Protein AF-A0A0F9RBY8-F1 (afdb_monomer_lite)

Foldseek 3Di:
DDDDAPKDKDWAADAWGKDWQWAWDDDDPFWTWTAHDVQQWIKTGGPVQWDDDDDNGRPDIDMTTGGHTDMIIIHHDDD

Sequence (79 aa):
MENNYDEEIAEFSGLENCIKDLYFELETERAIMFGRQKDDKILFVPKTAIRGGWKKDKVLLQSIKIRFPITLFWRERKF

pLDDT: mean 83.79, std 13.74, range [38.78, 95.25]

Radius of gyration: 12.7 Å; chains: 1; bounding box: 30×32×28 Å

Secondary structure (DSSP, 8-state):
-PPPP--EEEEE-SS-EEEEEEEEEEE-SSEEEEEEGGGTEEEEEEGGGB-S-----SSS-EEEEE-SSEEEEEEE---

Structure (mmCIF, N/CA/C/O backbone):
data_AF-A0A0F9RBY8-F1
#
_entry.id   AF-A0A0F9RBY8-F1
#
loop_
_atom_site.group_PDB
_atom_site.id
_atom_site.type_symbol
_atom_site.label_atom_id
_atom_site.label_alt_id
_atom_site.label_comp_id
_atom_site.label_asym_id
_atom_site.label_entity_id
_atom_site.label_seq_id
_atom_site.pdbx_PDB_ins_code
_atom_site.Cartn_x
_atom_site.Cartn_y
_atom_site.Cartn_z
_atom_site.occupancy
_atom_site.B_iso_or_equiv
_atom_site.auth_seq_id
_atom_site.auth_comp_id
_atom_site.auth_asym_id
_atom_site.auth_atom_id
_atom_site.pdbx_PDB_model_num
ATOM 1 N N . MET A 1 1 ? -19.332 -22.455 -7.622 1.00 38.78 1 MET A N 1
ATOM 2 C CA . MET A 1 1 ? -18.375 -21.555 -8.293 1.00 38.78 1 MET A CA 1
ATOM 3 C C . MET A 1 1 ? -18.201 -20.373 -7.361 1.00 38.78 1 MET A C 1
ATOM 5 O O . MET A 1 1 ? -19.132 -19.593 -7.232 1.00 38.78 1 MET A O 1
ATOM 9 N N . GLU A 1 2 ? -17.111 -20.342 -6.594 1.00 41.00 2 GLU A N 1
ATOM 10 C CA . GLU A 1 2 ? -16.804 -19.215 -5.705 1.00 41.00 2 GLU A CA 1
ATOM 11 C C . GLU A 1 2 ? -16.318 -18.055 -6.572 1.00 41.00 2 GLU A C 1
ATOM 13 O O . GLU A 1 2 ? -15.339 -18.193 -7.304 1.00 41.00 2 GLU A O 1
ATOM 18 N N . ASN A 1 3 ? -17.063 -16.952 -6.566 1.00 42.56 3 ASN A N 1
ATOM 19 C CA . ASN A 1 3 ? -16.732 -15.781 -7.363 1.00 42.56 3 ASN A CA 1
ATOM 20 C C . ASN A 1 3 ? -15.465 -15.125 -6.808 1.00 42.56 3 ASN A C 1
ATOM 22 O O . ASN A 1 3 ? -15.333 -14.925 -5.602 1.00 42.56 3 ASN A O 1
ATOM 26 N N . ASN A 1 4 ? -14.538 -14.847 -7.726 1.00 47.34 4 ASN A N 1
ATOM 27 C CA . ASN A 1 4 ? -13.253 -14.208 -7.483 1.00 47.34 4 ASN A CA 1
ATOM 28 C C . ASN A 1 4 ? -13.408 -12.965 -6.604 1.00 47.34 4 ASN A C 1
ATOM 30 O O . ASN A 1 4 ? -14.202 -12.082 -6.911 1.00 47.34 4 ASN A O 1
ATOM 34 N N . TYR A 1 5 ? -12.614 -12.931 -5.536 1.00 54.38 5 TYR A N 1
ATOM 35 C CA . TYR A 1 5 ? -12.464 -11.809 -4.620 1.00 54.38 5 TYR A CA 1
ATOM 36 C C . TYR A 1 5 ? -12.265 -10.488 -5.377 1.00 54.38 5 TYR A C 1
ATOM 38 O O . TYR A 1 5 ? -11.480 -10.439 -6.324 1.00 54.38 5 TYR A O 1
ATOM 46 N N . ASP A 1 6 ? -12.953 -9.441 -4.914 1.00 59.31 6 ASP A N 1
ATOM 47 C CA . ASP A 1 6 ? -12.941 -8.049 -5.388 1.00 59.31 6 ASP A CA 1
ATOM 48 C C . ASP A 1 6 ? -11.556 -7.366 -5.250 1.00 59.31 6 ASP A C 1
ATOM 50 O O . ASP A 1 6 ? -11.386 -6.340 -4.581 1.00 59.31 6 ASP A O 1
ATOM 54 N N . GLU A 1 7 ? -10.519 -7.937 -5.865 1.00 67.12 7 GLU A N 1
ATOM 55 C CA . GLU A 1 7 ? -9.197 -7.323 -5.966 1.00 67.12 7 GLU A CA 1
ATOM 56 C C . GLU A 1 7 ? -9.236 -6.196 -7.012 1.00 67.12 7 GLU A C 1
ATOM 58 O O . GLU A 1 7 ? -9.395 -6.421 -8.212 1.00 67.12 7 GLU A O 1
ATOM 63 N N . GLU A 1 8 ? -9.079 -4.953 -6.553 1.00 82.06 8 GLU A N 1
ATOM 64 C CA . GLU A 1 8 ? -8.951 -3.784 -7.429 1.00 82.06 8 GLU A CA 1
ATOM 65 C C . GLU A 1 8 ? -7.474 -3.580 -7.770 1.00 82.06 8 GLU A C 1
ATOM 67 O O . GLU A 1 8 ? -6.622 -3.421 -6.890 1.00 82.06 8 GLU A O 1
ATOM 72 N N . ILE A 1 9 ? -7.171 -3.572 -9.065 1.00 81.75 9 ILE A N 1
ATOM 73 C CA . ILE A 1 9 ? -5.814 -3.383 -9.572 1.00 81.75 9 ILE A CA 1
ATOM 74 C C . ILE A 1 9 ? -5.517 -1.884 -9.647 1.00 81.75 9 ILE A C 1
ATOM 76 O O . ILE A 1 9 ? -6.253 -1.122 -10.271 1.00 81.75 9 ILE A O 1
ATOM 80 N N . ALA A 1 10 ? -4.415 -1.465 -9.029 1.00 76.06 10 ALA A N 1
ATOM 81 C CA . ALA A 1 10 ? -3.863 -0.127 -9.174 1.00 76.06 10 ALA A CA 1
ATOM 82 C C . ALA A 1 10 ? -2.557 -0.204 -9.971 1.00 76.06 10 ALA A C 1
ATOM 84 O O . ALA A 1 10 ? -1.516 -0.633 -9.463 1.00 76.06 10 ALA A O 1
ATOM 85 N N . GLU A 1 11 ? -2.625 0.207 -11.235 1.00 76.75 11 GLU A N 1
ATOM 86 C CA . GLU A 1 11 ? -1.460 0.306 -12.108 1.00 76.75 11 GLU A CA 1
ATOM 87 C C . GLU A 1 11 ? -0.838 1.694 -12.003 1.00 76.75 11 GLU A C 1
ATOM 89 O O . GLU A 1 11 ? -1.474 2.716 -12.263 1.00 76.75 11 GLU A O 1
ATOM 94 N N . PHE A 1 12 ? 0.433 1.727 -11.622 1.00 77.38 12 PHE A N 1
ATOM 95 C CA . PHE A 1 12 ? 1.210 2.949 -11.523 1.00 77.38 12 PHE A CA 1
ATOM 96 C C . PHE A 1 12 ? 2.252 2.944 -12.635 1.00 77.38 12 PHE A C 1
ATOM 98 O O . PHE A 1 12 ? 3.272 2.271 -12.516 1.00 77.38 12 PHE A O 1
ATOM 105 N N . SER A 1 13 ? 2.001 3.670 -13.726 1.00 64.38 13 SER A N 1
ATOM 106 C CA . SER A 1 13 ? 2.888 3.760 -14.893 1.00 64.38 13 SER A CA 1
ATOM 107 C C . SER A 1 13 ? 3.461 5.169 -15.069 1.00 64.38 13 SER A C 1
ATOM 109 O O . SER A 1 13 ? 2.725 6.147 -14.976 1.00 64.38 13 SER A O 1
ATOM 111 N N . GLY A 1 14 ? 4.750 5.279 -15.406 1.00 63.91 14 GLY A N 1
ATOM 112 C CA . GLY A 1 14 ? 5.420 6.562 -15.667 1.00 63.91 14 GLY A CA 1
ATOM 113 C C . GLY A 1 14 ? 6.464 6.950 -14.613 1.00 63.91 14 GLY A C 1
ATOM 114 O O . GLY A 1 14 ? 6.825 6.153 -13.747 1.00 63.91 14 GLY A O 1
ATOM 115 N N . LEU A 1 15 ? 7.007 8.169 -14.730 1.00 57.97 15 LEU A N 1
ATOM 116 C CA . LEU A 1 15 ? 8.093 8.678 -13.873 1.00 57.97 15 LEU A CA 1
ATOM 117 C C . LEU A 1 15 ? 7.606 9.245 -12.527 1.00 57.97 15 LEU A C 1
ATOM 119 O O . LEU A 1 15 ? 8.392 9.318 -11.578 1.00 57.97 15 LEU A O 1
ATOM 123 N N . GLU A 1 16 ? 6.329 9.621 -12.429 1.00 65.06 16 GLU A N 1
ATOM 124 C CA . GLU A 1 16 ? 5.730 10.212 -11.231 1.00 65.06 16 GLU A CA 1
ATOM 125 C C . GLU A 1 16 ? 4.466 9.460 -10.810 1.00 65.06 16 GLU A C 1
ATOM 127 O O . GLU A 1 16 ? 3.350 9.808 -11.181 1.00 65.06 16 GLU A O 1
ATOM 132 N N . ASN A 1 17 ? 4.655 8.431 -9.987 1.00 81.50 17 ASN A N 1
ATOM 133 C CA . ASN A 1 17 ? 3.567 7.644 -9.422 1.00 81.50 17 ASN A CA 1
ATOM 134 C C . ASN A 1 17 ? 3.306 8.095 -7.981 1.00 81.50 17 ASN A C 1
ATOM 136 O O . ASN A 1 17 ? 4.211 8.060 -7.146 1.00 81.50 17 ASN A O 1
ATOM 140 N N . CYS A 1 18 ? 2.088 8.543 -7.675 1.00 87.31 18 CYS A N 1
ATOM 141 C CA . CYS A 1 18 ? 1.703 9.002 -6.340 1.00 87.31 18 CYS A CA 1
ATOM 142 C C . CYS A 1 18 ? 0.398 8.334 -5.907 1.00 87.31 18 CYS A C 1
ATOM 144 O O . CYS A 1 18 ? -0.577 8.346 -6.656 1.00 87.31 18 CYS A O 1
ATOM 146 N N . ILE A 1 19 ? 0.377 7.791 -4.691 1.00 88.94 19 ILE A N 1
ATOM 147 C CA . ILE A 1 19 ? -0.819 7.230 -4.061 1.00 88.94 19 ILE A CA 1
ATOM 148 C C . ILE A 1 19 ? -1.227 8.166 -2.930 1.00 88.94 19 ILE A C 1
ATOM 150 O O . ILE A 1 19 ? -0.390 8.521 -2.098 1.00 88.94 19 ILE A O 1
ATOM 154 N N . LYS A 1 20 ? -2.491 8.585 -2.918 1.00 89.31 20 LYS A N 1
ATOM 155 C CA . LYS A 1 20 ? -3.040 9.561 -1.969 1.00 89.31 20 LYS A CA 1
ATOM 156 C C . LYS A 1 20 ? -4.062 8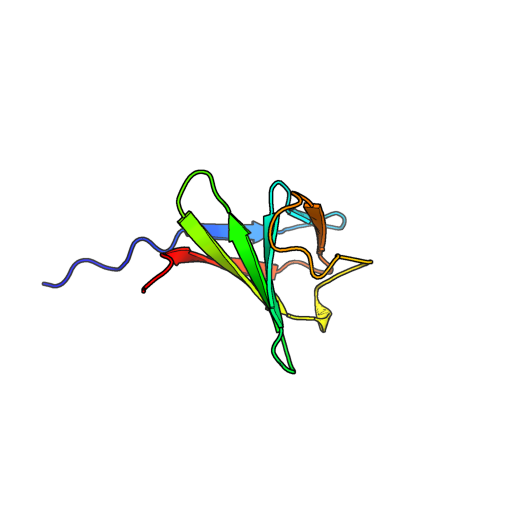.912 -1.042 1.00 89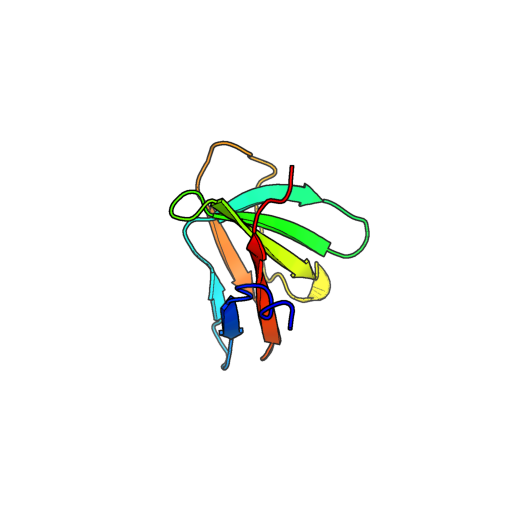.31 20 LYS A C 1
ATOM 158 O O . LYS A 1 20 ? -4.484 7.784 -1.285 1.00 89.31 20 LYS A O 1
ATOM 163 N N . ASP A 1 21 ? -4.452 9.659 -0.014 1.00 91.12 21 ASP A N 1
ATOM 164 C CA . ASP A 1 21 ? -5.517 9.306 0.930 1.00 91.12 21 ASP A CA 1
ATOM 165 C C . ASP A 1 21 ? -5.298 7.943 1.600 1.00 91.12 21 ASP A C 1
ATOM 167 O O . ASP A 1 21 ? -6.204 7.119 1.737 1.00 91.12 21 ASP A O 1
ATOM 171 N N . LEU A 1 22 ? -4.049 7.728 2.017 1.00 92.88 22 LEU A N 1
ATOM 172 C CA . LEU A 1 22 ? -3.586 6.533 2.706 1.00 92.88 22 LEU A CA 1
ATOM 173 C C . LEU A 1 22 ? -3.360 6.803 4.187 1.00 92.88 22 LEU A C 1
ATOM 175 O O . LEU A 1 22 ? -3.001 7.913 4.555 1.00 92.88 22 LEU A O 1
ATOM 179 N N . TYR A 1 23 ? -3.429 5.779 5.024 1.00 94.50 23 TYR A N 1
ATOM 180 C CA . TYR A 1 23 ? -2.902 5.805 6.393 1.00 94.50 23 TYR A CA 1
ATOM 181 C C . TYR A 1 23 ? -2.045 4.571 6.632 1.00 94.50 23 TYR A C 1
ATOM 183 O O . TYR A 1 23 ? -2.190 3.556 5.952 1.00 94.50 23 TYR A O 1
ATOM 191 N N . PHE A 1 24 ? -1.105 4.666 7.566 1.00 94.88 24 PHE A N 1
ATOM 192 C CA . PHE A 1 24 ? -0.249 3.536 7.894 1.00 94.88 24 PHE A CA 1
ATOM 193 C C . PHE A 1 24 ? -1.052 2.466 8.636 1.00 94.88 24 PHE A C 1
ATOM 195 O O . PHE A 1 24 ? -1.801 2.786 9.553 1.00 94.88 24 PHE A O 1
ATOM 202 N N . GLU A 1 25 ? -0.850 1.196 8.287 1.00 94.12 25 GLU A N 1
ATOM 203 C CA . GLU A 1 25 ? -1.442 0.073 9.017 1.00 94.12 25 GLU A CA 1
ATOM 204 C C . GLU A 1 25 ? -0.400 -0.766 9.739 1.00 94.12 25 GLU A C 1
ATOM 206 O O . GLU A 1 25 ? -0.424 -0.893 10.969 1.00 94.12 25 GLU A O 1
ATOM 211 N N . LEU A 1 26 ? 0.529 -1.336 8.975 1.00 94.12 26 LEU A N 1
ATOM 212 C CA . LEU A 1 26 ? 1.617 -2.134 9.517 1.00 94.12 26 LEU A CA 1
ATOM 213 C C . LEU A 1 26 ? 2.852 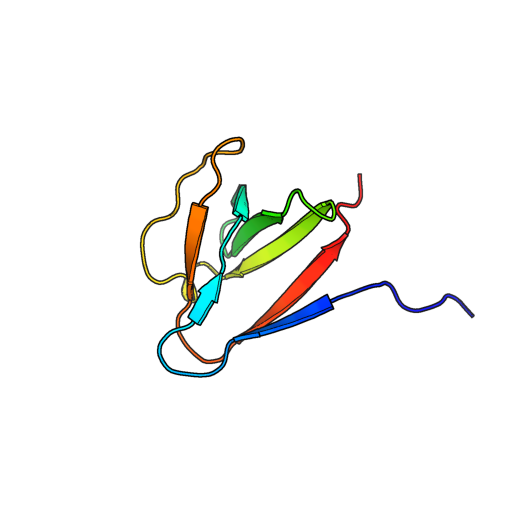-2.048 8.630 1.00 94.12 26 LEU A C 1
ATOM 215 O O . LEU A 1 26 ? 2.779 -1.786 7.430 1.00 94.12 26 LEU A O 1
ATOM 219 N N . GLU A 1 27 ? 4.006 -2.307 9.230 1.00 94.50 27 GLU A N 1
ATOM 220 C CA . GLU A 1 27 ? 5.275 -2.421 8.526 1.00 94.50 27 GLU A CA 1
ATOM 221 C C . GLU A 1 27 ? 5.816 -3.836 8.710 1.00 94.50 27 GLU A C 1
ATOM 223 O O . GLU A 1 27 ? 5.914 -4.330 9.830 1.00 94.50 27 GLU A O 1
ATOM 228 N N . THR A 1 28 ? 6.193 -4.471 7.605 1.00 93.69 28 THR A N 1
ATOM 229 C CA . THR A 1 28 ? 6.970 -5.716 7.607 1.00 93.69 28 THR A CA 1
ATOM 230 C C . THR A 1 28 ? 8.423 -5.411 7.264 1.00 93.69 28 THR A C 1
ATOM 232 O O . THR A 1 28 ? 8.775 -4.276 6.945 1.00 93.69 28 THR A O 1
ATOM 235 N N . GLU A 1 29 ? 9.291 -6.417 7.254 1.00 94.50 29 GLU A N 1
ATOM 236 C CA . GLU A 1 29 ? 10.665 -6.247 6.775 1.00 94.50 29 GLU A CA 1
ATOM 237 C C . GLU A 1 29 ? 10.717 -5.714 5.326 1.00 94.50 29 GLU A C 1
ATOM 239 O O . GLU A 1 29 ? 11.497 -4.809 5.027 1.00 94.50 29 GLU A O 1
ATOM 244 N N . ARG A 1 30 ? 9.834 -6.204 4.443 1.00 93.56 30 ARG A N 1
ATOM 245 C CA . ARG A 1 30 ? 9.910 -5.975 2.986 1.00 93.56 30 ARG A CA 1
ATOM 246 C C . ARG A 1 30 ? 8.923 -4.941 2.443 1.00 93.56 30 ARG A C 1
ATOM 248 O O . ARG A 1 30 ? 9.172 -4.346 1.395 1.00 93.56 30 ARG A O 1
ATOM 255 N N . ALA A 1 31 ? 7.809 -4.721 3.130 1.00 94.19 31 ALA A N 1
ATOM 256 C CA . ALA A 1 31 ? 6.699 -3.914 2.632 1.00 94.19 31 ALA A CA 1
ATOM 257 C C . ALA A 1 31 ? 5.997 -3.134 3.744 1.00 94.19 31 ALA A C 1
ATOM 259 O O . ALA A 1 31 ? 6.109 -3.462 4.928 1.00 94.19 31 ALA A O 1
ATOM 260 N N . ILE A 1 32 ? 5.241 -2.126 3.331 1.00 95.12 32 ILE A N 1
ATOM 261 C CA . ILE A 1 32 ? 4.381 -1.316 4.184 1.00 95.12 32 ILE A CA 1
ATOM 262 C C . ILE A 1 32 ? 2.949 -1.528 3.737 1.00 95.12 32 ILE A C 1
ATOM 264 O O . ILE A 1 32 ? 2.651 -1.441 2.548 1.00 95.12 32 ILE A O 1
ATOM 268 N N . MET A 1 33 ? 2.080 -1.816 4.693 1.00 94.94 33 MET A N 1
ATOM 269 C CA . MET A 1 33 ? 0.650 -1.855 4.467 1.00 94.94 33 MET A CA 1
ATOM 270 C C . MET A 1 33 ? 0.076 -0.467 4.726 1.00 94.94 33 MET A C 1
ATOM 272 O O . MET A 1 33 ? 0.271 0.105 5.804 1.00 94.94 33 MET A O 1
ATOM 276 N N . PHE A 1 34 ? -0.651 0.041 3.743 1.00 95.25 34 PHE A N 1
ATOM 277 C CA . PHE A 1 34 ? -1.432 1.259 3.860 1.00 95.25 34 PHE A CA 1
ATOM 278 C C . PHE A 1 34 ? -2.916 0.929 3.777 1.00 95.25 34 PHE A C 1
ATOM 280 O O . PHE A 1 34 ? -3.314 0.120 2.946 1.00 95.25 34 PHE A O 1
ATOM 287 N N . GLY A 1 35 ? -3.726 1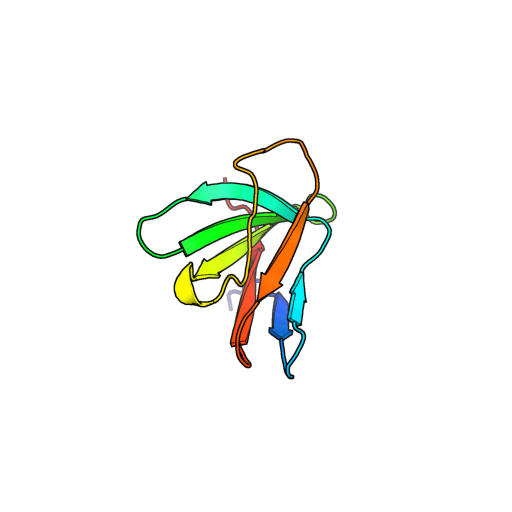.548 4.626 1.00 94.12 35 GLY A N 1
ATOM 288 C CA . GLY A 1 35 ? -5.180 1.487 4.543 1.00 94.12 35 GLY A CA 1
ATOM 289 C C . GLY A 1 35 ? -5.755 2.641 3.723 1.00 94.12 35 GLY A C 1
ATOM 290 O O . GLY A 1 35 ? -5.120 3.689 3.582 1.00 94.12 35 GLY A O 1
ATOM 291 N N . ARG A 1 36 ? -6.978 2.454 3.224 1.00 91.44 36 ARG A N 1
ATOM 292 C CA . ARG A 1 36 ? -7.805 3.456 2.545 1.00 91.44 36 ARG A CA 1
ATOM 293 C C . ARG A 1 36 ? -9.206 3.437 3.158 1.00 91.44 36 ARG A C 1
ATOM 295 O O . ARG A 1 36 ? -9.909 2.440 3.067 1.00 91.44 36 ARG A O 1
ATOM 302 N N . GLN A 1 37 ? -9.609 4.536 3.804 1.00 84.12 37 GLN A N 1
ATOM 303 C CA . GLN A 1 37 ? -10.799 4.525 4.671 1.00 84.12 37 GLN A CA 1
ATOM 304 C C . GLN A 1 37 ? -12.108 4.455 3.880 1.00 84.12 37 GLN A C 1
ATOM 306 O O . GLN A 1 37 ? -13.067 3.860 4.355 1.00 84.12 37 GLN A O 1
ATOM 311 N N . LYS A 1 38 ? -12.157 5.056 2.680 1.00 85.62 38 LYS A N 1
ATOM 312 C CA . LYS A 1 38 ? -13.401 5.197 1.899 1.00 85.62 38 LYS A CA 1
ATOM 313 C C . LYS A 1 38 ? -14.071 3.863 1.542 1.00 85.62 38 LYS A C 1
ATOM 315 O O . LYS A 1 38 ? -15.270 3.847 1.298 1.00 85.62 38 LYS A O 1
ATOM 320 N N . ASP A 1 39 ? -13.299 2.785 1.460 1.00 87.00 39 ASP A N 1
ATOM 321 C CA . ASP A 1 39 ? -13.748 1.459 1.028 1.00 87.00 39 ASP A CA 1
ATOM 322 C C . ASP A 1 39 ? -13.098 0.320 1.819 1.00 87.00 39 ASP A C 1
ATOM 324 O O . ASP A 1 39 ? -13.122 -0.826 1.385 1.00 87.00 39 ASP A O 1
ATOM 328 N N . ASP A 1 40 ? -12.514 0.653 2.972 1.00 89.12 40 ASP A N 1
ATOM 329 C CA . ASP A 1 40 ? -11.859 -0.274 3.898 1.00 89.12 40 ASP A CA 1
ATOM 330 C C . ASP A 1 40 ? -10.897 -1.272 3.225 1.00 89.12 40 ASP A C 1
ATOM 332 O O . ASP A 1 40 ? -10.803 -2.451 3.580 1.00 89.12 40 ASP A O 1
ATOM 336 N N . LYS A 1 41 ? -10.154 -0.789 2.221 1.00 91.69 41 LYS A N 1
ATOM 337 C CA . LYS A 1 41 ? -9.135 -1.579 1.527 1.00 91.69 41 LYS A CA 1
ATOM 338 C C . LYS A 1 41 ? -7.741 -1.309 2.074 1.00 91.69 41 LYS A C 1
ATOM 340 O O . LYS A 1 41 ? -7.432 -0.242 2.606 1.00 91.69 41 LYS A O 1
ATOM 345 N N . ILE A 1 42 ? -6.866 -2.287 1.894 1.00 93.50 42 ILE A N 1
ATOM 346 C CA . ILE A 1 42 ? -5.444 -2.214 2.207 1.00 93.50 42 ILE A CA 1
ATOM 347 C C . ILE A 1 42 ? -4.597 -2.427 0.953 1.00 93.50 42 ILE A C 1
ATOM 349 O O . ILE A 1 42 ? -4.967 -3.169 0.043 1.00 93.50 42 ILE A O 1
ATOM 353 N N . LEU A 1 43 ? -3.433 -1.789 0.929 1.00 93.56 43 LEU A N 1
ATOM 354 C CA . LEU A 1 43 ? -2.439 -1.883 -0.128 1.00 93.56 43 LEU A CA 1
ATOM 355 C C . LEU A 1 43 ? -1.093 -2.255 0.477 1.00 93.56 43 LEU A C 1
ATOM 357 O O . LEU A 1 43 ? -0.607 -1.581 1.385 1.00 93.56 43 LEU A O 1
ATOM 361 N N . PHE A 1 44 ? -0.460 -3.291 -0.060 1.00 93.88 44 PHE A N 1
ATOM 362 C CA . PHE A 1 44 ? 0.908 -3.645 0.300 1.00 93.88 44 PHE A CA 1
ATOM 363 C C . PHE A 1 44 ? 1.876 -3.008 -0.685 1.00 93.88 44 PHE A C 1
ATOM 365 O O . PHE A 1 44 ? 1.861 -3.319 -1.872 1.00 93.88 44 PHE A O 1
ATOM 372 N N . VAL A 1 45 ? 2.749 -2.143 -0.182 1.00 93.12 45 VAL A N 1
ATOM 373 C CA . VAL A 1 45 ? 3.721 -1.414 -0.992 1.00 93.12 45 VAL A CA 1
ATOM 374 C C . VAL A 1 45 ? 5.134 -1.857 -0.607 1.00 93.12 45 VAL A C 1
ATOM 376 O O . VAL A 1 45 ? 5.532 -1.672 0.547 1.00 93.12 45 VAL A O 1
ATOM 379 N N . PRO A 1 46 ? 5.927 -2.430 -1.530 1.00 93.31 46 PRO A N 1
ATOM 380 C CA . PRO A 1 46 ? 7.322 -2.765 -1.259 1.00 93.31 46 PRO A CA 1
ATOM 381 C C . PRO A 1 46 ? 8.117 -1.530 -0.829 1.00 93.31 46 PRO A C 1
ATOM 383 O O . PRO A 1 46 ? 8.035 -0.483 -1.472 1.00 93.31 46 PRO A O 1
ATOM 386 N N . LYS A 1 47 ? 8.945 -1.642 0.216 1.00 92.56 47 LYS A N 1
ATOM 387 C CA . LYS A 1 47 ? 9.763 -0.507 0.692 1.00 92.56 47 LYS A CA 1
ATOM 388 C C . LYS A 1 47 ? 10.695 0.028 -0.391 1.00 92.56 47 LYS A C 1
ATOM 390 O O . LYS A 1 47 ? 10.901 1.231 -0.491 1.00 92.56 47 LYS A O 1
ATOM 395 N N . THR A 1 48 ? 11.213 -0.865 -1.232 1.00 91.81 48 THR A N 1
ATOM 396 C CA . THR A 1 48 ? 12.074 -0.540 -2.379 1.00 91.81 48 THR A CA 1
ATOM 397 C C . THR A 1 48 ? 11.371 0.309 -3.438 1.00 91.81 48 THR A C 1
ATOM 399 O O . THR A 1 48 ? 12.039 1.010 -4.199 1.00 91.81 48 THR A O 1
ATOM 402 N N . ALA A 1 49 ? 10.037 0.263 -3.480 1.00 91.56 49 ALA A N 1
ATOM 403 C CA . ALA A 1 49 ? 9.223 1.048 -4.389 1.00 91.56 49 ALA A CA 1
ATOM 404 C C . ALA A 1 49 ? 8.858 2.422 -3.808 1.00 91.56 49 ALA A C 1
ATOM 406 O O . ALA A 1 49 ? 8.476 3.293 -4.571 1.00 91.56 49 ALA A O 1
ATOM 407 N N . ILE A 1 50 ? 8.986 2.686 -2.505 1.00 91.75 50 ILE A N 1
ATOM 408 C CA . ILE A 1 50 ? 8.585 3.981 -1.928 1.00 91.75 50 ILE A CA 1
ATOM 409 C C . ILE A 1 50 ? 9.706 5.010 -2.107 1.00 91.75 50 ILE A C 1
ATOM 411 O O . ILE A 1 50 ? 10.841 4.817 -1.673 1.00 91.75 50 ILE A O 1
ATOM 415 N N . ARG A 1 51 ? 9.386 6.143 -2.739 1.00 87.50 51 ARG A N 1
ATOM 416 C CA . ARG A 1 51 ? 10.313 7.249 -3.010 1.00 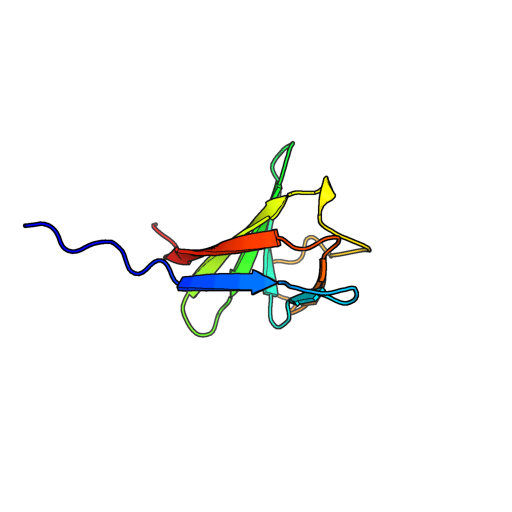87.50 51 ARG A CA 1
ATOM 417 C C . ARG A 1 51 ? 10.014 8.447 -2.107 1.00 87.50 51 ARG A C 1
ATOM 419 O O . ARG A 1 51 ? 9.414 9.426 -2.537 1.00 87.50 51 ARG A O 1
ATOM 426 N N . GLY A 1 52 ? 10.475 8.394 -0.863 1.00 80.81 52 GLY A N 1
ATOM 427 C CA . GLY A 1 52 ? 10.344 9.490 0.101 1.00 80.81 52 GLY A CA 1
ATOM 428 C C . GLY A 1 52 ? 9.860 9.014 1.466 1.00 80.81 52 GLY A C 1
ATOM 429 O O . GLY A 1 52 ? 9.837 7.818 1.746 1.00 80.81 52 GLY A O 1
ATOM 430 N N . GLY A 1 53 ? 9.505 9.972 2.319 1.00 76.62 53 GLY A N 1
ATOM 431 C CA . GLY A 1 53 ? 9.024 9.702 3.668 1.00 76.62 53 GLY A CA 1
ATOM 432 C C . GLY A 1 53 ? 7.515 9.487 3.716 1.00 76.62 53 GLY A C 1
ATOM 433 O O . GLY A 1 53 ? 6.751 10.197 3.071 1.00 76.62 53 GLY A O 1
ATOM 434 N N . TRP A 1 54 ? 7.112 8.530 4.534 1.00 88.88 54 TRP A N 1
ATOM 435 C CA . TRP A 1 54 ? 5.760 8.297 5.031 1.00 88.88 54 TRP A CA 1
ATOM 436 C C . TRP A 1 54 ? 5.849 8.333 6.567 1.00 88.88 54 TRP A C 1
ATOM 438 O O . TRP A 1 54 ? 6.946 8.254 7.130 1.00 88.88 54 TRP A O 1
ATOM 448 N N . LYS A 1 55 ? 4.723 8.480 7.264 1.00 90.25 55 LYS A N 1
ATOM 449 C CA . LYS A 1 55 ? 4.679 8.487 8.734 1.00 90.25 55 LYS A CA 1
ATOM 450 C C . LYS A 1 55 ? 3.963 7.244 9.247 1.00 90.25 55 LYS A C 1
ATOM 452 O O . LYS A 1 55 ? 2.951 6.837 8.679 1.00 90.25 55 LYS A O 1
ATOM 457 N N . LYS A 1 56 ? 4.463 6.672 10.348 1.00 92.81 56 LYS A N 1
ATOM 458 C CA . LYS A 1 56 ? 3.795 5.605 11.117 1.00 92.81 56 LYS A CA 1
ATOM 459 C C . LYS A 1 56 ? 2.597 6.168 11.879 1.00 92.81 56 LYS A C 1
ATOM 461 O O . LYS A 1 56 ? 2.608 6.240 13.102 1.00 92.81 56 LYS A O 1
ATOM 466 N N . ASP A 1 57 ? 1.599 6.612 11.135 1.00 90.19 57 ASP A N 1
ATOM 467 C CA . ASP A 1 57 ? 0.405 7.249 11.662 1.00 90.19 57 ASP A CA 1
ATOM 468 C C . ASP A 1 57 ? -0.838 6.545 11.114 1.00 90.19 57 ASP A C 1
ATOM 470 O O . ASP A 1 57 ? -1.061 6.504 9.900 1.00 90.19 57 ASP A O 1
ATOM 474 N N . LYS A 1 58 ? -1.611 5.950 12.030 1.00 90.75 58 LYS A N 1
ATOM 475 C CA . LYS A 1 58 ? -2.846 5.221 11.720 1.00 90.75 58 LYS A CA 1
ATOM 476 C C . LYS A 1 58 ? -4.056 6.137 11.526 1.00 90.75 58 LYS A C 1
ATOM 478 O O . LYS A 1 58 ? -5.104 5.667 11.098 1.00 90.75 58 LYS A O 1
ATOM 483 N N . VAL A 1 59 ? -3.931 7.413 11.881 1.00 89.88 59 VAL A N 1
ATOM 484 C CA . VAL A 1 59 ? -5.034 8.378 11.908 1.00 89.88 59 VAL A CA 1
ATOM 485 C C . VAL A 1 59 ? -4.864 9.419 10.806 1.00 89.88 59 VAL A C 1
ATOM 487 O O . VAL A 1 59 ? -5.839 9.801 10.163 1.00 89.88 59 VAL A O 1
ATOM 490 N N . LEU A 1 60 ? -3.633 9.874 10.563 1.00 89.44 60 LEU A N 1
ATOM 491 C CA . LEU A 1 60 ? -3.365 10.928 9.592 1.00 89.44 60 LEU A CA 1
ATOM 492 C C . LEU A 1 60 ? -3.298 10.394 8.156 1.00 89.44 60 LEU A C 1
ATOM 494 O O . LEU A 1 60 ? -2.462 9.550 7.821 1.00 89.44 60 LEU A O 1
ATOM 498 N N . LEU A 1 61 ? -4.123 10.986 7.289 1.00 92.00 61 LEU A N 1
ATOM 499 C CA . LEU A 1 61 ? -4.045 10.775 5.848 1.00 92.00 61 LEU A CA 1
ATOM 500 C C . LEU A 1 61 ? -2.732 11.319 5.276 1.00 92.00 61 LEU A C 1
ATOM 502 O O . LEU A 1 61 ? -2.297 12.433 5.569 1.00 92.00 61 LEU A O 1
ATOM 506 N N . GLN A 1 62 ? -2.115 10.526 4.414 1.00 91.44 62 GLN A N 1
ATOM 507 C CA . GLN A 1 62 ? -0.833 10.808 3.792 1.00 91.44 62 GLN A CA 1
ATOM 508 C C . GLN A 1 62 ? -0.830 10.392 2.322 1.00 91.44 62 GLN A C 1
ATOM 510 O O . GLN A 1 62 ? -1.681 9.643 1.842 1.00 91.44 62 GLN A O 1
ATOM 515 N N . SER A 1 63 ? 0.152 10.917 1.595 1.00 91.31 63 SER A N 1
ATOM 516 C CA . SER A 1 63 ? 0.434 10.540 0.215 1.00 91.31 63 SER A CA 1
ATOM 517 C C . SER A 1 63 ? 1.854 10.003 0.119 1.00 91.31 63 SER A C 1
ATOM 519 O O . SER A 1 63 ? 2.768 10.568 0.721 1.00 91.31 63 SER A O 1
ATOM 521 N N . ILE A 1 64 ? 2.048 8.944 -0.658 1.00 91.25 64 ILE A N 1
ATOM 522 C CA . ILE A 1 64 ? 3.361 8.343 -0.898 1.00 91.25 64 ILE A CA 1
ATOM 523 C C . ILE A 1 64 ? 3.695 8.403 -2.383 1.00 91.25 64 ILE A C 1
ATOM 525 O O . ILE A 1 64 ? 2.842 8.181 -3.242 1.00 91.25 64 ILE A O 1
ATOM 529 N N . LYS A 1 65 ? 4.959 8.685 -2.691 1.00 90.19 65 LYS A N 1
ATOM 530 C CA . LYS A 1 65 ? 5.482 8.568 -4.054 1.00 90.19 65 LYS A CA 1
ATOM 531 C C . LYS A 1 65 ? 6.063 7.175 -4.250 1.00 90.19 65 LYS A C 1
ATOM 533 O O . LYS A 1 65 ? 6.711 6.645 -3.348 1.00 90.19 65 LYS A O 1
ATOM 538 N N . ILE A 1 66 ? 5.872 6.615 -5.434 1.00 89.38 66 ILE A N 1
ATOM 539 C CA . ILE A 1 66 ? 6.308 5.276 -5.817 1.00 89.38 66 ILE A CA 1
ATOM 540 C C . ILE A 1 66 ? 7.335 5.386 -6.956 1.00 89.38 66 ILE A C 1
ATOM 542 O O . ILE A 1 66 ? 7.242 6.262 -7.816 1.00 89.38 66 ILE A O 1
ATOM 546 N N . ARG A 1 67 ? 8.346 4.519 -6.949 1.00 86.44 67 ARG A N 1
ATOM 547 C CA . ARG A 1 67 ? 9.382 4.378 -7.971 1.00 86.44 67 ARG A CA 1
ATOM 548 C C . ARG A 1 67 ? 9.013 3.239 -8.922 1.00 86.44 67 ARG A C 1
ATOM 550 O O . ARG A 1 67 ? 8.582 2.187 -8.463 1.00 86.44 67 ARG A O 1
ATOM 557 N N . PHE A 1 68 ? 9.338 3.447 -10.201 1.00 74.44 68 PHE A N 1
ATOM 558 C CA . PHE A 1 68 ? 9.159 2.518 -11.322 1.00 74.44 68 PHE A CA 1
ATOM 559 C C . PHE A 1 68 ? 7.691 2.241 -11.667 1.00 74.44 68 PHE A C 1
ATOM 561 O O . PHE A 1 68 ? 6.805 2.473 -10.840 1.00 74.44 68 PHE A O 1
ATOM 568 N N . PRO A 1 69 ? 7.424 1.746 -12.887 1.00 80.94 69 PRO A N 1
ATOM 569 C CA . PRO A 1 69 ? 6.162 1.095 -13.175 1.00 80.94 69 PRO A CA 1
ATOM 570 C C . PRO A 1 69 ? 5.957 -0.078 -12.212 1.00 80.94 69 PRO A C 1
ATOM 572 O O . PRO A 1 69 ? 6.822 -0.950 -12.114 1.00 80.94 69 PRO A O 1
ATOM 575 N N . ILE A 1 70 ? 4.849 -0.089 -11.478 1.00 84.94 70 ILE A N 1
ATOM 576 C CA . ILE A 1 70 ? 4.502 -1.185 -10.571 1.00 84.94 70 ILE A CA 1
ATOM 577 C C . ILE A 1 70 ? 2.992 -1.384 -10.553 1.00 84.94 70 ILE A C 1
ATOM 579 O O . ILE A 1 70 ? 2.221 -0.424 -10.525 1.00 84.94 70 ILE A O 1
ATOM 583 N N . THR A 1 71 ? 2.583 -2.646 -10.543 1.00 87.12 71 THR A N 1
ATOM 584 C CA . THR A 1 71 ? 1.192 -3.040 -10.337 1.00 87.12 71 THR A CA 1
ATOM 585 C C . THR A 1 71 ? 1.020 -3.435 -8.881 1.00 87.12 71 THR A C 1
ATOM 587 O O . THR A 1 71 ? 1.757 -4.280 -8.368 1.00 87.12 71 THR A O 1
ATOM 590 N N . LEU A 1 72 ? 0.068 -2.800 -8.206 1.00 88.94 72 LEU A N 1
ATOM 591 C CA . LEU A 1 72 ? -0.300 -3.102 -6.829 1.00 88.94 72 LEU A CA 1
ATOM 592 C C . LEU A 1 72 ? -1.776 -3.492 -6.770 1.00 88.94 72 LEU A C 1
ATOM 594 O O . LEU A 1 72 ? -2.559 -3.148 -7.653 1.00 88.94 72 LEU A O 1
ATOM 598 N N . PHE A 1 73 ? -2.154 -4.195 -5.708 1.00 89.62 73 PHE A N 1
ATOM 599 C CA . PHE A 1 73 ? -3.501 -4.735 -5.552 1.00 89.62 73 PHE A CA 1
ATOM 600 C C . PHE A 1 73 ? -4.112 -4.225 -4.258 1.00 89.62 73 PHE A C 1
ATOM 602 O O . PHE A 1 73 ? -3.566 -4.444 -3.171 1.00 89.62 73 PHE A O 1
ATOM 609 N N . TRP A 1 74 ? -5.248 -3.553 -4.387 1.00 90.50 74 TRP A N 1
ATOM 610 C CA . TRP A 1 74 ? -6.107 -3.235 -3.264 1.00 90.50 74 TRP A CA 1
ATOM 611 C C . TRP A 1 74 ? -6.862 -4.484 -2.844 1.00 90.50 74 TRP A C 1
ATOM 613 O O . TRP A 1 74 ? -7.530 -5.123 -3.657 1.00 90.50 74 TRP A O 1
ATOM 623 N N . ARG A 1 75 ? -6.766 -4.810 -1.560 1.00 90.25 75 ARG A N 1
ATOM 624 C CA . ARG A 1 75 ? -7.427 -5.966 -0.957 1.00 90.25 75 ARG A CA 1
ATOM 625 C C . ARG A 1 75 ? -8.376 -5.510 0.127 1.00 90.25 75 ARG A C 1
ATOM 627 O O . ARG A 1 75 ? -8.089 -4.537 0.815 1.00 90.25 75 ARG A O 1
ATOM 634 N N . GLU A 1 76 ? -9.471 -6.230 0.306 1.00 90.06 76 GLU A N 1
ATOM 635 C CA . GLU A 1 76 ? -10.336 -6.027 1.464 1.00 90.06 76 GLU A CA 1
ATOM 636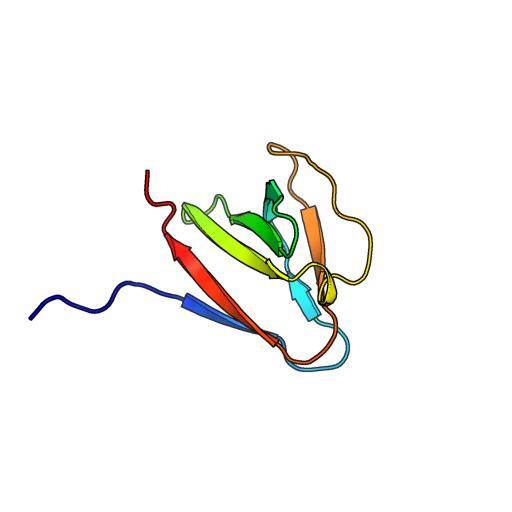 C C . GLU A 1 76 ? -9.557 -6.228 2.764 1.00 90.06 76 GLU A C 1
ATOM 638 O O . GLU A 1 76 ? -8.711 -7.128 2.881 1.00 90.06 76 GLU A O 1
ATOM 643 N N . ARG A 1 77 ? -9.864 -5.403 3.765 1.00 83.62 77 ARG A N 1
ATOM 644 C CA . ARG A 1 77 ? -9.424 -5.635 5.133 1.00 83.62 77 ARG A CA 1
ATOM 645 C C . ARG A 1 77 ? -10.188 -6.831 5.704 1.00 83.62 77 ARG A C 1
ATOM 647 O O . ARG A 1 77 ? -11.283 -6.695 6.233 1.00 83.62 77 ARG A O 1
ATOM 654 N N . LYS A 1 78 ? -9.610 -8.026 5.587 1.00 73.00 78 LYS A N 1
ATOM 655 C CA . LYS A 1 78 ? -10.126 -9.207 6.289 1.00 73.00 78 LYS A CA 1
ATOM 656 C C . LYS A 1 78 ? -9.763 -9.097 7.772 1.00 73.00 78 LYS A C 1
ATOM 658 O O . LYS A 1 78 ? -8.580 -8.967 8.093 1.00 73.00 78 LYS A O 1
ATOM 663 N N . PHE A 1 79 ? -10.784 -9.091 8.626 1.00 58.34 79 PHE A N 1
ATOM 664 C CA . PHE A 1 79 ? -10.663 -9.173 10.083 1.00 58.34 79 PHE A CA 1
ATOM 665 C C . PHE A 1 79 ? -10.412 -10.613 10.534 1.00 58.34 79 PHE A C 1
ATOM 667 O O . PHE A 1 79 ? -10.949 -11.535 9.876 1.00 58.34 79 PHE A O 1
#

Organism: NCBI:txid412755